Protein AF-A0A951G905-F1 (afdb_monomer_lite)

Structure (mmCIF, N/CA/C/O backbone):
data_AF-A0A951G905-F1
#
_entry.id   AF-A0A951G905-F1
#
loop_
_atom_site.group_PDB
_atom_site.id
_atom_site.type_symbol
_atom_site.label_atom_id
_atom_site.label_alt_id
_atom_site.label_comp_id
_atom_site.label_asym_id
_atom_site.label_entity_id
_atom_site.label_seq_id
_atom_site.pdbx_PDB_ins_code
_atom_site.Cartn_x
_atom_site.Cartn_y
_atom_site.Cartn_z
_atom_site.occupancy
_atom_site.B_iso_or_equiv
_atom_site.auth_seq_id
_atom_site.auth_comp_id
_atom_site.auth_asym_id
_atom_site.auth_atom_id
_atom_site.pdbx_PDB_model_num
ATOM 1 N N . MET A 1 1 ? 9.440 16.956 -52.056 1.00 57.00 1 MET A N 1
ATOM 2 C CA . MET A 1 1 ? 10.191 18.21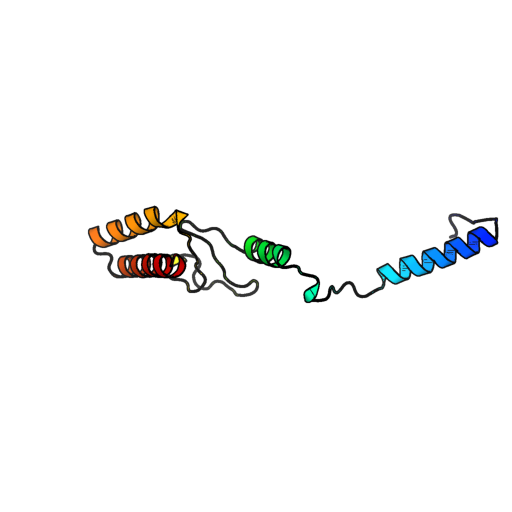7 -51.858 1.00 57.00 1 MET A CA 1
ATOM 3 C C . MET A 1 1 ? 11.481 17.868 -51.126 1.00 57.00 1 MET A C 1
ATOM 5 O O . MET A 1 1 ? 11.392 17.150 -50.143 1.00 57.00 1 MET A O 1
ATOM 9 N N . VAL A 1 2 ? 12.659 18.265 -51.618 1.00 64.62 2 VAL A N 1
ATOM 10 C CA . VAL A 1 2 ? 13.949 17.981 -50.954 1.00 64.62 2 VAL A CA 1
ATOM 11 C C . VAL A 1 2 ? 14.418 19.263 -50.274 1.00 64.62 2 VAL A C 1
ATOM 13 O O . VAL A 1 2 ? 14.672 20.244 -50.965 1.00 64.62 2 VAL A O 1
ATOM 16 N N . TYR A 1 3 ? 14.488 19.258 -48.942 1.00 75.19 3 TYR A N 1
ATOM 17 C CA . TYR A 1 3 ? 14.814 20.442 -48.135 1.00 75.19 3 TYR A CA 1
ATOM 18 C C . TYR A 1 3 ? 16.330 20.715 -48.045 1.00 75.19 3 TYR A C 1
ATOM 20 O O . TYR A 1 3 ? 16.737 21.868 -47.953 1.00 75.19 3 TYR A O 1
ATOM 28 N N . ALA A 1 4 ? 17.174 19.679 -48.140 1.00 79.44 4 ALA A N 1
ATOM 29 C CA . ALA A 1 4 ? 18.636 19.799 -48.144 1.00 79.44 4 ALA A CA 1
ATOM 30 C C . ALA A 1 4 ? 19.305 18.631 -48.899 1.00 79.44 4 ALA A C 1
ATOM 32 O O . ALA A 1 4 ? 18.710 17.563 -49.053 1.00 79.44 4 ALA A O 1
ATOM 33 N N . ARG A 1 5 ? 20.547 18.824 -49.375 1.00 82.94 5 ARG A N 1
ATOM 34 C CA . ARG A 1 5 ? 21.380 17.781 -50.009 1.00 82.94 5 ARG A CA 1
ATOM 35 C C . ARG A 1 5 ? 22.810 17.823 -49.475 1.00 82.94 5 ARG A C 1
ATOM 37 O O . ARG A 1 5 ? 23.388 18.898 -49.352 1.00 82.94 5 ARG A O 1
ATOM 44 N N . ILE A 1 6 ? 23.393 16.648 -49.240 1.00 89.19 6 ILE A N 1
ATOM 45 C CA . ILE A 1 6 ? 24.808 16.491 -48.882 1.00 89.19 6 ILE A CA 1
ATOM 46 C C . ILE A 1 6 ? 25.608 16.297 -50.176 1.00 89.19 6 ILE A C 1
ATOM 48 O O . ILE A 1 6 ? 25.393 15.335 -50.911 1.00 89.19 6 ILE A O 1
ATOM 52 N N . SER A 1 7 ? 26.508 17.234 -50.479 1.00 90.88 7 SER A N 1
ATOM 53 C CA . SER A 1 7 ? 27.288 17.256 -51.726 1.00 90.88 7 SER A CA 1
ATOM 54 C C . SER A 1 7 ? 28.433 16.238 -51.744 1.00 90.88 7 SER A C 1
ATOM 56 O O . SER A 1 7 ? 28.754 15.689 -52.797 1.00 90.88 7 SER A O 1
ATOM 58 N N . ASN A 1 8 ? 29.033 15.947 -50.588 1.00 94.62 8 ASN A N 1
ATOM 59 C CA . ASN A 1 8 ? 30.068 14.925 -50.466 1.00 94.62 8 ASN A CA 1
ATOM 60 C C . ASN A 1 8 ? 29.435 13.524 -50.427 1.00 94.62 8 ASN A C 1
ATOM 62 O O . ASN A 1 8 ? 28.689 13.201 -49.503 1.00 94.62 8 ASN A O 1
ATOM 66 N N . ARG A 1 9 ? 29.758 12.682 -51.418 1.00 90.75 9 ARG A N 1
ATOM 67 C CA . ARG A 1 9 ? 29.154 11.351 -51.581 1.00 90.75 9 ARG A CA 1
ATOM 68 C C . ARG A 1 9 ? 29.435 10.416 -50.406 1.00 90.75 9 ARG A C 1
ATOM 70 O O . ARG A 1 9 ? 28.532 9.701 -49.989 1.00 90.75 9 ARG A O 1
ATOM 77 N N . THR A 1 10 ? 30.648 10.440 -49.863 1.00 94.75 10 THR A N 1
ATOM 78 C CA . THR A 1 10 ? 31.023 9.606 -48.714 1.00 94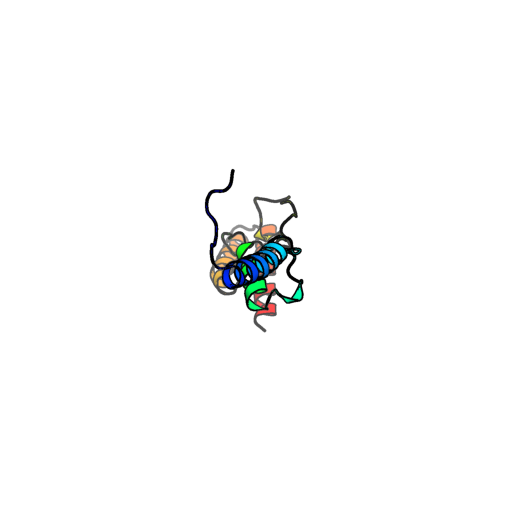.75 10 THR A CA 1
ATOM 79 C C . THR A 1 10 ? 30.220 10.008 -47.483 1.00 94.75 10 THR A C 1
ATOM 81 O O . THR A 1 10 ? 29.613 9.159 -46.843 1.00 94.75 10 THR A O 1
ATOM 84 N N . VAL A 1 11 ? 30.133 11.313 -47.208 1.00 93.06 11 VAL A N 1
ATOM 85 C CA . VAL A 1 11 ? 29.347 11.839 -46.079 1.00 93.06 11 VAL A CA 1
ATOM 86 C C . VAL A 1 11 ? 27.861 11.526 -46.251 1.00 93.06 11 VAL A C 1
ATOM 88 O O . VAL A 1 11 ? 27.206 11.141 -45.290 1.00 93.06 11 VAL A O 1
ATOM 91 N N . ALA A 1 12 ? 27.329 11.651 -47.470 1.00 92.12 12 ALA A N 1
ATOM 92 C CA . ALA A 1 12 ? 25.936 11.326 -47.759 1.00 92.12 12 ALA A CA 1
ATOM 93 C C . ALA A 1 12 ? 25.634 9.845 -47.487 1.00 92.12 12 ALA A C 1
ATOM 95 O O . ALA A 1 12 ? 24.645 9.536 -46.830 1.00 92.12 12 ALA A O 1
ATOM 96 N N . ASN A 1 13 ? 26.497 8.939 -47.953 1.00 93.12 13 ASN A N 1
ATOM 97 C CA . ASN A 1 13 ? 26.315 7.503 -47.759 1.00 93.12 13 ASN A CA 1
ATOM 98 C C . ASN A 1 13 ? 26.366 7.116 -46.275 1.00 93.12 13 ASN A C 1
ATOM 100 O O . ASN A 1 13 ? 25.499 6.376 -45.818 1.00 93.12 13 ASN A O 1
ATOM 104 N N . GLU A 1 14 ? 27.334 7.641 -45.518 1.00 94.62 14 GLU A N 1
ATOM 105 C CA . GLU A 1 14 ? 27.421 7.372 -44.077 1.00 94.62 14 GLU A CA 1
ATOM 106 C C . GLU A 1 14 ? 26.231 7.964 -43.313 1.00 94.62 14 GLU A C 1
ATOM 108 O O . GLU A 1 14 ? 25.672 7.299 -42.444 1.00 94.62 14 GLU A O 1
ATOM 113 N N . TYR A 1 15 ? 25.784 9.172 -43.678 1.00 92.38 15 TYR A N 1
ATOM 114 C CA . TYR A 1 15 ? 24.592 9.780 -43.089 1.00 92.38 15 TYR A CA 1
ATOM 115 C C . TYR A 1 15 ? 23.360 8.892 -43.286 1.00 92.38 15 TYR A C 1
ATOM 117 O O . TYR A 1 15 ? 22.716 8.529 -42.308 1.00 92.38 15 TYR A O 1
ATOM 125 N N . PHE A 1 16 ? 23.062 8.488 -44.527 1.00 93.44 16 PHE A N 1
ATOM 126 C CA . PHE A 1 16 ? 21.883 7.665 -44.804 1.00 93.44 16 PHE A CA 1
ATOM 127 C C . PHE A 1 16 ? 21.954 6.295 -44.130 1.00 93.44 16 PHE A C 1
ATOM 129 O O . PHE A 1 16 ? 20.949 5.840 -43.593 1.00 93.44 16 PHE A O 1
ATOM 136 N N . LYS A 1 17 ? 23.140 5.680 -44.084 1.00 95.25 17 LYS A N 1
ATOM 137 C CA . LYS A 1 17 ? 23.357 4.406 -43.393 1.00 95.25 17 LYS A CA 1
ATOM 138 C C . LYS A 1 17 ? 23.052 4.501 -41.896 1.00 95.25 17 LYS A C 1
ATOM 140 O O . LYS A 1 17 ? 22.406 3.614 -41.349 1.00 95.25 17 LYS A O 1
ATOM 145 N N . VAL A 1 18 ? 23.504 5.561 -41.224 1.00 94.44 18 VAL A N 1
ATOM 146 C CA . VAL A 1 18 ? 23.218 5.764 -39.794 1.00 94.44 18 VAL A CA 1
ATOM 147 C C . VAL A 1 18 ? 21.756 6.152 -39.577 1.00 94.44 18 VAL A C 1
ATOM 149 O O . VAL A 1 18 ? 21.129 5.643 -38.653 1.00 94.44 18 VAL A O 1
ATOM 152 N N . SER A 1 19 ? 21.185 7.007 -40.430 1.00 92.94 19 SER A N 1
ATOM 153 C CA . SER A 1 19 ? 19.768 7.377 -40.355 1.00 92.94 19 SER A CA 1
ATOM 154 C C . SER A 1 19 ? 18.855 6.159 -40.466 1.00 92.94 19 SER A C 1
ATOM 156 O O . SER A 1 19 ? 17.942 6.030 -39.663 1.00 92.94 19 SER A O 1
ATOM 158 N N . GLU A 1 20 ? 19.133 5.238 -41.389 1.00 93.31 20 GLU A N 1
ATOM 159 C CA . GLU A 1 20 ? 18.369 3.995 -41.531 1.00 93.31 20 GLU A CA 1
ATOM 160 C C . GLU A 1 20 ? 18.452 3.122 -40.269 1.00 93.31 20 GLU A C 1
ATOM 162 O O . GLU A 1 20 ? 17.440 2.600 -39.809 1.00 93.31 20 GLU A O 1
ATOM 167 N N . GLN A 1 21 ? 19.633 3.021 -39.648 1.00 91.69 21 GLN A N 1
ATOM 168 C CA . GLN A 1 21 ? 19.791 2.304 -38.377 1.00 91.69 21 GLN A CA 1
ATOM 169 C C . GLN A 1 21 ? 19.004 2.956 -37.236 1.00 91.69 21 GLN A C 1
ATOM 171 O O . GLN A 1 21 ? 18.430 2.251 -36.412 1.00 91.69 21 GLN A O 1
ATOM 176 N N . VAL A 1 22 ? 18.972 4.290 -37.176 1.00 91.19 22 VAL A N 1
ATOM 177 C CA . VAL A 1 22 ? 18.223 5.031 -36.153 1.00 91.19 22 VAL A CA 1
ATOM 178 C C . VAL A 1 22 ? 16.716 4.886 -36.360 1.00 91.19 22 VAL A C 1
ATOM 180 O O . VAL A 1 22 ? 16.009 4.616 -35.394 1.00 91.19 22 VAL A O 1
ATOM 183 N N . GLU A 1 23 ? 16.222 5.008 -37.592 1.00 90.88 23 GLU A N 1
ATOM 184 C CA . GLU A 1 23 ? 14.802 4.795 -37.916 1.00 90.88 23 GLU A CA 1
ATOM 185 C C . GLU A 1 23 ? 14.360 3.364 -37.577 1.00 90.88 23 GLU A C 1
ATOM 187 O O . GLU A 1 23 ? 13.334 3.167 -36.928 1.00 90.88 23 GLU A O 1
ATOM 192 N N . ALA A 1 24 ? 15.194 2.361 -37.872 1.00 89.88 24 ALA A N 1
ATOM 193 C CA . ALA A 1 24 ? 14.915 0.975 -37.501 1.00 89.88 24 ALA A CA 1
ATOM 194 C C . ALA A 1 24 ? 14.759 0.765 -35.979 1.00 89.88 24 ALA A C 1
ATOM 196 O O . ALA A 1 24 ? 14.029 -0.131 -35.555 1.00 89.88 24 ALA A O 1
ATOM 197 N N . LEU A 1 25 ? 15.403 1.589 -35.138 1.00 86.56 25 LEU A N 1
ATOM 198 C CA . LEU A 1 25 ? 15.199 1.555 -33.682 1.00 86.56 25 LEU A CA 1
ATOM 199 C C . LEU A 1 25 ? 13.835 2.126 -33.267 1.00 86.56 25 LEU A C 1
ATOM 201 O O . LEU A 1 25 ? 13.295 1.702 -32.246 1.00 86.56 25 LEU A O 1
ATOM 205 N N . TYR A 1 26 ? 13.272 3.070 -34.027 1.00 85.44 26 TYR A N 1
ATOM 206 C CA . TYR A 1 26 ? 11.936 3.616 -33.764 1.00 85.44 26 TYR A CA 1
ATOM 207 C C . TYR A 1 26 ? 10.817 2.651 -34.162 1.00 85.44 26 TYR A C 1
ATOM 209 O O . TYR A 1 26 ? 9.798 2.601 -33.463 1.00 85.44 26 TYR A O 1
ATOM 217 N N . ASP A 1 27 ? 11.033 1.887 -35.235 1.00 84.25 27 ASP A N 1
ATOM 218 C CA . ASP A 1 27 ? 10.118 0.851 -35.730 1.00 84.25 27 ASP A CA 1
ATOM 219 C C . ASP A 1 27 ? 10.198 -0.460 -34.930 1.00 84.25 27 ASP A C 1
ATOM 221 O O . ASP A 1 27 ? 9.327 -1.328 -35.048 1.00 84.25 27 ASP A O 1
ATOM 225 N N . ALA A 1 28 ? 11.224 -0.618 -34.089 1.00 81.19 28 ALA A N 1
ATOM 226 C CA . ALA A 1 28 ? 11.360 -1.782 -33.229 1.00 81.19 28 ALA A CA 1
ATOM 227 C C . ALA A 1 28 ? 10.193 -1.883 -32.218 1.00 81.19 28 ALA A C 1
ATOM 229 O O . ALA A 1 28 ? 9.699 -0.862 -31.720 1.00 81.19 28 ALA A O 1
ATOM 230 N N . PRO A 1 29 ? 9.760 -3.107 -31.850 1.00 79.38 29 PRO A N 1
ATOM 231 C CA . PRO A 1 29 ? 8.739 -3.300 -30.828 1.00 79.38 29 PRO A CA 1
ATOM 232 C C . PRO A 1 29 ? 9.161 -2.633 -29.518 1.00 79.38 29 PRO A C 1
ATOM 234 O O . PRO A 1 29 ? 10.207 -2.946 -28.953 1.00 79.38 29 PRO A O 1
ATOM 237 N N . LYS A 1 30 ? 8.324 -1.729 -29.006 1.00 78.75 30 LYS A N 1
ATOM 238 C CA . LYS A 1 30 ? 8.583 -0.975 -27.764 1.00 78.75 30 LYS A CA 1
ATOM 239 C C . LYS A 1 30 ? 8.233 -1.765 -26.500 1.00 78.75 30 LYS A C 1
ATOM 241 O O . LYS A 1 30 ? 8.070 -1.187 -25.426 1.00 78.75 30 LYS A O 1
ATOM 246 N N . GLU A 1 31 ? 8.079 -3.078 -26.622 1.00 78.75 31 GLU A N 1
ATOM 247 C CA . GLU A 1 31 ? 7.773 -3.947 -25.496 1.00 78.75 31 GLU A CA 1
ATOM 248 C C . GLU A 1 31 ? 9.058 -4.264 -24.738 1.00 78.75 31 GLU A C 1
ATOM 250 O O . GLU A 1 31 ? 9.959 -4.945 -25.227 1.00 78.75 31 GLU A O 1
ATOM 255 N N . LEU A 1 32 ? 9.145 -3.744 -23.518 1.00 77.00 32 LEU A N 1
ATOM 256 C CA . LEU A 1 32 ? 10.195 -4.131 -22.591 1.00 77.00 32 LEU A CA 1
ATOM 257 C C . LEU A 1 32 ? 9.902 -5.544 -22.068 1.00 77.00 32 LEU A C 1
ATOM 259 O O . LEU A 1 32 ? 8.751 -5.843 -21.737 1.00 77.00 32 LEU A O 1
ATOM 263 N N . PRO A 1 33 ? 10.919 -6.414 -21.934 1.00 82.12 33 PRO A N 1
ATOM 264 C CA . PRO A 1 33 ? 10.715 -7.714 -21.317 1.00 82.12 33 PRO A CA 1
ATOM 265 C C . PRO A 1 33 ? 10.242 -7.523 -19.872 1.00 82.12 33 PRO A C 1
ATOM 267 O O . PRO A 1 33 ? 10.665 -6.590 -19.192 1.00 82.12 33 PRO A O 1
ATOM 270 N N . ALA A 1 34 ? 9.408 -8.430 -19.357 1.00 76.19 34 ALA A N 1
ATOM 271 C CA . ALA A 1 34 ? 8.896 -8.340 -17.982 1.00 76.19 34 ALA A CA 1
ATOM 272 C C . ALA A 1 34 ? 10.015 -8.292 -16.918 1.00 76.19 34 ALA A C 1
ATOM 274 O O . ALA A 1 34 ? 9.828 -7.767 -15.822 1.00 76.19 34 ALA A O 1
ATOM 275 N N . THR A 1 35 ? 11.200 -8.809 -17.252 1.00 82.00 35 THR A N 1
ATOM 276 C CA . THR A 1 35 ? 12.409 -8.777 -16.420 1.00 82.00 35 THR A CA 1
ATOM 277 C C . THR A 1 35 ? 13.145 -7.435 -16.440 1.00 82.00 35 THR A C 1
ATOM 279 O O . THR A 1 35 ? 14.049 -7.247 -15.632 1.00 82.00 35 THR A O 1
ATOM 282 N N . ALA A 1 36 ? 12.787 -6.504 -17.333 1.00 85.88 36 ALA A N 1
ATOM 283 C CA . ALA A 1 36 ? 13.343 -5.150 -17.345 1.00 85.88 36 ALA A CA 1
ATOM 284 C C . ALA A 1 36 ? 12.892 -4.337 -16.123 1.00 85.88 36 ALA A C 1
ATOM 286 O O . ALA A 1 36 ? 13.602 -3.432 -15.687 1.00 85.88 36 ALA A O 1
ATOM 287 N N . GLU A 1 37 ? 11.731 -4.665 -15.545 1.00 85.00 37 GLU A N 1
ATOM 288 C CA . GLU A 1 37 ? 11.281 -4.063 -14.294 1.00 85.00 37 GLU A CA 1
ATOM 289 C C . GLU A 1 37 ? 12.128 -4.602 -13.129 1.00 85.00 37 GLU A C 1
ATOM 291 O O . GLU A 1 37 ? 11.942 -5.721 -12.635 1.00 85.00 37 GLU A O 1
ATOM 296 N N . GLY A 1 38 ? 13.077 -3.787 -12.670 1.00 87.69 38 GLY A N 1
ATOM 297 C CA . GLY A 1 38 ? 13.858 -4.069 -11.468 1.00 87.69 38 GLY A CA 1
ATOM 298 C C . GLY A 1 38 ? 12.995 -4.117 -10.200 1.00 87.69 38 GLY A C 1
ATOM 299 O O . GLY A 1 38 ? 11.845 -3.674 -10.183 1.00 87.69 38 GLY A O 1
ATOM 300 N N . ALA A 1 39 ? 13.560 -4.633 -9.105 1.00 88.06 39 ALA A N 1
ATOM 301 C CA . ALA A 1 39 ? 12.860 -4.740 -7.820 1.00 88.06 39 ALA A CA 1
ATOM 302 C C . ALA A 1 39 ? 12.316 -3.388 -7.318 1.00 88.06 39 ALA A C 1
ATOM 304 O O . ALA A 1 39 ? 11.152 -3.308 -6.925 1.00 88.06 39 ALA A O 1
ATOM 305 N N . GLU A 1 40 ? 13.112 -2.321 -7.421 1.00 89.62 40 GLU A N 1
ATOM 306 C CA . GLU A 1 40 ? 12.701 -0.976 -6.998 1.00 89.62 40 GLU A CA 1
ATOM 307 C C . GLU A 1 40 ? 11.605 -0.381 -7.888 1.00 89.62 40 GLU A C 1
ATOM 309 O O . GLU A 1 40 ? 10.658 0.213 -7.380 1.00 89.62 40 GLU A O 1
ATOM 314 N N . MET A 1 41 ? 11.662 -0.593 -9.208 1.00 88.44 41 MET A N 1
ATOM 315 C CA . MET A 1 41 ? 10.598 -0.130 -10.110 1.00 88.44 41 MET A CA 1
ATOM 316 C C . MET A 1 41 ? 9.273 -0.830 -9.811 1.00 88.44 41 MET A C 1
ATOM 318 O O . MET A 1 41 ? 8.234 -0.177 -9.740 1.00 88.44 41 MET A O 1
ATOM 322 N N . ARG A 1 42 ? 9.323 -2.140 -9.544 1.00 85.00 42 ARG A N 1
ATOM 323 C CA . ARG A 1 42 ? 8.146 -2.916 -9.146 1.00 85.00 42 ARG A CA 1
ATOM 324 C C . ARG A 1 42 ? 7.553 -2.413 -7.835 1.00 85.00 42 ARG A C 1
ATOM 326 O O . ARG A 1 42 ? 6.334 -2.298 -7.714 1.00 85.00 42 ARG A O 1
ATOM 333 N N . LYS A 1 43 ? 8.407 -2.088 -6.860 1.00 84.25 43 LYS A N 1
ATOM 334 C CA . LYS A 1 43 ? 7.989 -1.500 -5.585 1.00 84.25 43 LYS A CA 1
ATOM 335 C C . LYS A 1 43 ? 7.312 -0.143 -5.795 1.00 84.25 43 LYS A C 1
ATOM 337 O O . LYS A 1 43 ? 6.190 0.039 -5.331 1.00 84.25 43 LYS A O 1
ATOM 342 N N . LEU A 1 44 ? 7.933 0.756 -6.558 1.00 86.38 44 LEU A N 1
ATOM 343 C CA . LEU A 1 44 ? 7.380 2.076 -6.885 1.00 86.38 44 LEU A CA 1
ATOM 344 C C . LEU A 1 44 ? 6.044 1.975 -7.625 1.00 86.38 44 LEU A C 1
ATOM 346 O O . LEU A 1 44 ? 5.101 2.690 -7.299 1.00 86.38 44 LEU A O 1
ATOM 350 N N . ARG A 1 45 ? 5.919 1.051 -8.583 1.00 83.00 45 ARG A N 1
ATOM 351 C CA . ARG A 1 45 ? 4.656 0.789 -9.282 1.00 83.00 45 ARG A CA 1
ATOM 352 C C . ARG A 1 45 ? 3.569 0.324 -8.314 1.00 83.00 45 ARG A C 1
ATOM 354 O O . ARG A 1 45 ? 2.443 0.813 -8.374 1.00 83.00 45 ARG A O 1
ATOM 361 N N . ALA A 1 46 ? 3.898 -0.600 -7.413 1.00 79.56 46 ALA A N 1
ATOM 362 C CA . ALA A 1 46 ? 2.967 -1.065 -6.392 1.00 79.56 46 ALA A CA 1
ATOM 363 C C . ALA A 1 46 ? 2.566 0.055 -5.417 1.00 79.56 46 ALA A C 1
ATOM 365 O O . ALA A 1 46 ? 1.433 0.054 -4.947 1.00 79.56 46 ALA A O 1
ATOM 366 N N . GLU A 1 47 ? 3.459 1.002 -5.121 1.00 81.81 47 GLU A N 1
ATOM 367 C CA . GLU A 1 47 ? 3.186 2.187 -4.299 1.00 81.81 47 GLU A CA 1
ATOM 368 C C . GLU A 1 47 ? 2.317 3.222 -5.023 1.00 81.81 47 GLU A C 1
ATOM 370 O O . GLU A 1 47 ? 1.364 3.725 -4.435 1.00 81.81 47 GLU A O 1
ATOM 375 N N . MET A 1 48 ? 2.571 3.477 -6.308 1.00 78.81 48 MET A N 1
ATOM 376 C CA . MET A 1 48 ? 1.825 4.441 -7.128 1.00 78.81 48 MET A CA 1
ATOM 377 C C . MET A 1 48 ? 0.326 4.123 -7.204 1.00 78.81 48 MET A C 1
ATOM 379 O O . MET A 1 48 ? -0.504 5.024 -7.300 1.00 78.81 48 MET A O 1
ATOM 383 N N . HIS A 1 49 ? -0.035 2.841 -7.155 1.00 75.31 49 HIS A N 1
ATOM 384 C CA . HIS A 1 49 ? -1.428 2.402 -7.217 1.00 75.31 49 HIS A CA 1
ATOM 385 C C . HIS A 1 49 ? -2.120 2.329 -5.847 1.00 75.31 49 HIS A C 1
ATOM 387 O O . HIS A 1 49 ? -3.299 1.975 -5.778 1.00 75.31 49 HIS A O 1
ATOM 393 N N . ARG A 1 50 ? -1.431 2.683 -4.752 1.00 83.69 50 ARG A N 1
ATOM 394 C CA . ARG A 1 50 ? -2.032 2.717 -3.414 1.00 83.69 50 ARG A CA 1
ATOM 395 C C . ARG A 1 50 ? -2.924 3.945 -3.277 1.00 83.69 50 ARG A C 1
ATOM 397 O O . ARG A 1 50 ? -2.452 5.078 -3.253 1.00 83.69 50 ARG A O 1
ATOM 404 N N . ARG A 1 51 ? -4.230 3.728 -3.106 1.00 85.25 51 ARG A N 1
ATOM 405 C CA . ARG A 1 51 ? -5.146 4.788 -2.650 1.00 85.25 51 ARG A CA 1
ATOM 406 C C . ARG A 1 51 ? -4.963 4.955 -1.143 1.00 85.25 51 ARG A C 1
ATOM 408 O O . ARG A 1 51 ? -5.217 4.002 -0.407 1.00 85.25 51 ARG A O 1
ATOM 415 N N . MET A 1 52 ? -4.542 6.136 -0.694 1.00 88.56 52 MET A N 1
ATOM 416 C CA . MET A 1 52 ? -4.454 6.462 0.735 1.00 88.56 52 MET A CA 1
ATOM 417 C C . MET A 1 52 ? -5.848 6.512 1.367 1.00 88.56 52 MET A C 1
ATOM 419 O O . MET A 1 52 ? -6.803 6.996 0.757 1.00 88.56 52 MET A O 1
ATOM 423 N N . LEU A 1 53 ? -5.954 6.001 2.589 1.00 90.25 53 LEU A N 1
ATOM 424 C CA . LEU A 1 53 ? -7.178 5.904 3.379 1.00 90.25 53 LEU A CA 1
ATOM 425 C C . LEU A 1 53 ? -6.900 6.388 4.808 1.00 90.25 53 LEU A C 1
ATOM 427 O O . LEU A 1 53 ? -5.747 6.530 5.206 1.00 90.25 53 LEU A O 1
ATOM 431 N N . GLY A 1 54 ? -7.948 6.612 5.604 1.00 88.75 54 GLY A N 1
ATOM 432 C CA . GLY A 1 54 ? -7.796 7.187 6.949 1.00 88.75 54 GLY A CA 1
ATOM 433 C C . GLY A 1 54 ? -6.897 6.374 7.891 1.00 88.75 54 GLY A C 1
ATOM 434 O O . GLY A 1 54 ? -6.151 6.955 8.670 1.00 88.75 54 GLY A O 1
ATOM 435 N N . ASN A 1 55 ? -6.941 5.044 7.788 1.00 93.50 55 ASN A N 1
ATOM 436 C CA . ASN A 1 55 ? -6.211 4.119 8.660 1.00 93.50 55 ASN A CA 1
ATOM 437 C C . ASN A 1 55 ? -5.162 3.269 7.913 1.00 93.50 55 ASN A C 1
ATOM 439 O O . ASN A 1 55 ? -4.735 2.230 8.422 1.00 93.50 55 ASN A O 1
ATOM 443 N N . GLY A 1 56 ? -4.800 3.631 6.678 1.00 93.06 56 GLY A N 1
ATOM 444 C CA . GLY A 1 56 ? -3.922 2.807 5.848 1.00 93.06 56 GLY A CA 1
ATOM 445 C C . GLY A 1 56 ? -4.042 3.105 4.359 1.00 93.06 56 GLY A C 1
ATOM 446 O O . GLY A 1 56 ? -4.159 4.257 3.948 1.00 93.06 56 GLY A O 1
ATOM 447 N N . TYR A 1 57 ? -4.018 2.062 3.533 1.00 91.94 57 TYR A N 1
ATOM 448 C CA . TYR A 1 57 ? -4.105 2.185 2.082 1.00 91.94 57 TYR A CA 1
ATOM 449 C C . TYR A 1 57 ? -4.795 0.981 1.429 1.00 91.94 57 TYR A C 1
ATOM 451 O O . TYR A 1 57 ? -4.871 -0.117 1.981 1.00 91.94 57 TYR A O 1
ATOM 459 N N . CYS A 1 58 ? -5.309 1.197 0.221 1.00 90.56 58 CYS A N 1
ATOM 460 C CA . CYS A 1 58 ? -5.882 0.144 -0.607 1.00 90.56 58 CYS A CA 1
ATOM 461 C C . CYS A 1 58 ? -4.789 -0.501 -1.468 1.00 90.56 58 CYS A C 1
ATOM 463 O O . CYS A 1 58 ? -4.158 0.187 -2.268 1.00 90.56 58 CYS A O 1
ATOM 465 N N . ALA A 1 59 ? -4.597 -1.815 -1.333 1.00 89.12 59 ALA A N 1
ATOM 466 C CA . ALA A 1 59 ? -3.668 -2.618 -2.135 1.00 89.12 59 ALA A CA 1
ATOM 467 C C . ALA A 1 59 ? -4.378 -3.413 -3.248 1.00 89.12 59 ALA A C 1
ATOM 469 O O . ALA A 1 59 ? -3.883 -4.440 -3.715 1.00 89.12 59 ALA A O 1
ATOM 470 N N . ARG A 1 60 ? -5.577 -2.977 -3.646 1.00 89.38 60 ARG A N 1
ATOM 471 C CA . ARG A 1 60 ? -6.363 -3.642 -4.685 1.00 89.38 60 ARG A CA 1
ATOM 472 C C . ARG A 1 60 ? -5.653 -3.539 -6.046 1.00 89.38 60 ARG A C 1
ATOM 474 O O . ARG A 1 60 ? -5.267 -2.432 -6.424 1.00 89.38 60 ARG A O 1
ATOM 481 N N . PRO A 1 61 ? -5.546 -4.642 -6.809 1.00 86.25 61 PRO A N 1
ATOM 482 C CA . PRO A 1 61 ? -5.017 -4.622 -8.168 1.00 86.25 61 PRO A CA 1
ATOM 483 C C . PRO A 1 61 ? -5.700 -3.600 -9.082 1.00 86.25 61 PRO A C 1
ATOM 485 O O . PRO A 1 61 ? -6.913 -3.385 -9.024 1.00 86.25 61 PRO A O 1
ATOM 488 N N . VAL A 1 62 ? -4.904 -3.006 -9.969 1.00 80.69 62 VAL A N 1
ATOM 489 C CA . VAL A 1 62 ? -5.400 -2.128 -11.032 1.00 80.69 62 VAL A CA 1
ATOM 490 C C . VAL A 1 62 ? -6.274 -2.947 -11.982 1.00 80.69 62 VAL A C 1
ATOM 492 O O . VAL A 1 62 ? -5.868 -4.019 -12.420 1.00 80.69 62 VAL A O 1
ATOM 495 N N . GLY A 1 63 ? -7.472 -2.444 -12.286 1.00 81.44 63 GLY A N 1
ATOM 496 C CA . GLY A 1 63 ? -8.443 -3.110 -13.162 1.00 81.44 63 GLY A CA 1
ATOM 497 C C . GLY A 1 63 ? -9.532 -3.905 -12.437 1.00 81.44 63 GLY A C 1
ATOM 498 O O . GLY A 1 63 ? -10.459 -4.369 -13.090 1.00 81.44 63 GLY A O 1
ATOM 499 N N . LEU A 1 64 ? -9.464 -4.036 -11.106 1.00 85.12 64 LEU A N 1
ATOM 500 C CA . LEU A 1 64 ? -10.591 -4.529 -10.310 1.00 85.12 64 LEU A CA 1
ATOM 501 C C . LEU A 1 64 ? -11.449 -3.361 -9.814 1.00 85.12 64 LEU A C 1
ATOM 503 O O . LEU A 1 64 ? -10.938 -2.429 -9.185 1.00 85.12 64 LEU A O 1
ATOM 507 N N . ASP A 1 65 ? -12.758 -3.441 -10.043 1.00 85.12 65 ASP A N 1
ATOM 508 C CA . ASP A 1 65 ? -13.725 -2.447 -9.566 1.00 85.12 65 ASP A CA 1
ATOM 509 C C . ASP A 1 65 ? -13.920 -2.491 -8.042 1.00 85.12 65 ASP A C 1
ATOM 511 O O . ASP A 1 65 ? -13.493 -3.424 -7.356 1.00 85.12 65 ASP A O 1
ATOM 515 N N . CYS A 1 66 ? -14.465 -1.412 -7.457 1.00 86.38 66 CYS A N 1
ATOM 516 C CA . CYS A 1 66 ? -14.688 -1.323 -6.004 1.00 86.38 66 CYS A CA 1
ATOM 517 C C . CYS A 1 66 ? -16.155 -1.579 -5.732 1.00 86.38 66 CYS A C 1
ATOM 519 O O . CYS A 1 66 ? -16.987 -0.794 -6.172 1.00 86.38 66 CYS A O 1
ATOM 521 N N . HIS A 1 67 ? -16.473 -2.624 -4.974 1.00 74.25 67 HIS A N 1
ATOM 522 C CA . HIS A 1 67 ? -17.858 -2.846 -4.569 1.00 74.25 67 HIS A CA 1
ATOM 523 C C . HIS A 1 67 ? -18.246 -2.039 -3.318 1.00 74.25 67 HIS A C 1
ATOM 525 O O . HIS A 1 67 ? -19.395 -1.640 -3.169 1.00 74.25 67 HIS A O 1
ATOM 531 N N . PHE A 1 68 ? -17.281 -1.757 -2.436 1.00 68.12 68 PHE A N 1
ATOM 532 C CA . PHE A 1 68 ? -17.510 -1.095 -1.150 1.00 68.12 68 PHE A CA 1
ATOM 533 C C . PHE A 1 68 ? -16.626 0.144 -1.024 1.00 68.12 68 PHE A C 1
ATOM 535 O O . PHE A 1 68 ? -15.523 0.084 -0.484 1.00 68.12 68 PHE A O 1
ATOM 542 N N . GLU A 1 69 ? -17.091 1.283 -1.534 1.00 61.47 69 GLU A N 1
ATOM 543 C CA . GLU A 1 69 ? -16.313 2.525 -1.459 1.00 61.47 69 GLU A CA 1
ATOM 544 C C . GLU A 1 69 ? -16.274 3.139 -0.043 1.00 61.47 69 GLU A C 1
ATOM 546 O O . GLU A 1 69 ? -15.398 3.949 0.250 1.00 61.47 69 GLU A O 1
ATOM 551 N N . SER A 1 70 ? -17.162 2.723 0.869 1.00 66.31 70 SER A N 1
ATOM 552 C CA . SER A 1 70 ? -17.350 3.394 2.163 1.00 66.31 70 SER A CA 1
ATOM 553 C C . SER A 1 70 ? -16.782 2.686 3.401 1.00 66.31 70 SER A C 1
ATOM 555 O O . SER A 1 70 ? -16.713 3.327 4.446 1.00 66.31 70 SER A O 1
ATOM 557 N N . ILE A 1 71 ? -16.371 1.409 3.342 1.00 78.56 71 ILE A N 1
ATOM 558 C CA . ILE A 1 71 ? -15.905 0.664 4.538 1.00 78.56 71 ILE A CA 1
ATOM 559 C C . ILE A 1 71 ? -14.651 -0.157 4.225 1.00 78.56 71 ILE A C 1
ATOM 561 O O . ILE A 1 71 ? -14.665 -1.391 4.164 1.00 78.56 71 ILE A O 1
ATOM 565 N N . CYS A 1 72 ? -13.537 0.541 4.016 1.00 90.06 72 CYS A N 1
ATOM 566 C CA . CYS A 1 72 ? -12.290 -0.098 3.615 1.00 90.06 72 CYS A CA 1
ATOM 567 C C . CYS A 1 72 ? -11.686 -0.980 4.718 1.00 90.06 72 CYS A C 1
ATOM 569 O O . CYS A 1 72 ? -11.110 -2.004 4.391 1.00 90.06 72 CYS A O 1
ATOM 571 N N . GLU A 1 73 ? -11.862 -0.676 6.005 1.00 91.19 73 GLU A N 1
ATOM 572 C CA . GLU A 1 73 ? -11.274 -1.443 7.120 1.00 91.19 73 GLU A CA 1
ATOM 573 C C . GLU A 1 73 ? -11.754 -2.903 7.194 1.00 91.19 73 GLU A C 1
ATOM 575 O O . GLU A 1 73 ? -11.102 -3.746 7.807 1.00 91.19 73 GLU A O 1
ATOM 580 N N . SER A 1 74 ? -12.880 -3.204 6.544 1.00 88.88 74 SER A N 1
ATOM 581 C CA . SER A 1 74 ? -13.431 -4.558 6.407 1.00 88.88 74 SER A CA 1
ATOM 582 C C . SER A 1 74 ? -13.039 -5.261 5.098 1.00 88.88 74 SER A C 1
ATOM 584 O O . SER A 1 74 ? -13.310 -6.447 4.923 1.00 88.88 74 SER A O 1
ATOM 586 N N . CYS A 1 75 ? -12.409 -4.543 4.165 1.00 89.81 75 CYS A N 1
ATOM 587 C CA . CYS A 1 75 ? -12.057 -5.042 2.841 1.00 89.81 75 CYS A CA 1
ATOM 588 C C . CYS A 1 75 ? -10.807 -5.932 2.886 1.00 89.81 75 CYS A C 1
ATOM 590 O O . CYS A 1 75 ? -9.832 -5.638 3.577 1.00 89.81 75 CYS A O 1
ATOM 592 N N . THR A 1 76 ? -10.789 -6.986 2.069 1.00 88.62 76 THR A N 1
ATOM 593 C CA . THR A 1 76 ? -9.641 -7.900 1.936 1.00 88.62 76 THR A CA 1
ATOM 594 C C . THR A 1 76 ? -8.389 -7.215 1.388 1.00 88.62 76 THR A C 1
ATOM 596 O O . THR A 1 76 ? -7.277 -7.613 1.722 1.00 88.62 76 THR A O 1
ATOM 599 N N . TYR A 1 77 ? -8.558 -6.170 0.574 1.00 90.25 77 TYR A N 1
ATOM 600 C CA . TYR A 1 77 ? -7.459 -5.405 -0.021 1.00 90.25 77 TYR A CA 1
ATOM 601 C C . TYR A 1 77 ? -6.946 -4.267 0.864 1.00 90.25 77 TYR A C 1
ATOM 603 O O . TYR A 1 77 ? -6.011 -3.565 0.472 1.00 90.25 77 TYR A O 1
ATOM 611 N N . PHE A 1 78 ? -7.557 -4.040 2.026 1.00 92.31 78 PHE A N 1
ATOM 612 C CA . PHE A 1 78 ? -7.096 -3.012 2.944 1.00 92.31 78 PHE A CA 1
ATOM 613 C C . PHE A 1 78 ? -5.831 -3.458 3.664 1.00 92.31 78 PHE A C 1
ATOM 615 O O . PHE A 1 78 ? -5.779 -4.537 4.259 1.00 92.31 78 PHE A O 1
ATOM 622 N N . GLN A 1 79 ? -4.825 -2.592 3.623 1.00 91.75 79 GLN A N 1
ATOM 623 C CA . GLN A 1 79 ? -3.589 -2.753 4.365 1.00 91.75 79 GLN A CA 1
ATOM 624 C C . GLN A 1 79 ? -3.371 -1.550 5.272 1.00 91.75 79 GLN A C 1
ATOM 626 O O . GLN A 1 79 ? -3.684 -0.412 4.925 1.00 91.75 79 GLN A O 1
ATOM 631 N N . THR A 1 80 ? -2.816 -1.816 6.446 1.00 92.81 80 THR A N 1
ATOM 632 C CA . THR A 1 80 ? -2.457 -0.808 7.440 1.00 92.81 80 THR A CA 1
ATOM 633 C C . THR A 1 80 ? -1.012 -1.033 7.880 1.00 92.81 80 THR A C 1
ATOM 635 O O . THR A 1 80 ? -0.382 -2.012 7.484 1.00 92.81 80 THR A O 1
ATOM 638 N N . THR A 1 81 ? -0.453 -0.101 8.640 1.00 92.19 81 THR A N 1
ATOM 639 C CA . THR A 1 81 ? 0.945 -0.123 9.082 1.00 92.19 81 THR A CA 1
ATOM 640 C C . THR A 1 81 ? 1.022 0.157 10.579 1.00 92.19 81 THR A C 1
ATOM 642 O O . THR A 1 81 ? 0.062 0.626 11.193 1.00 92.19 81 THR A O 1
ATOM 645 N N . LEU A 1 82 ? 2.184 -0.111 11.184 1.00 93.50 82 LEU A N 1
ATOM 646 C CA . LEU A 1 82 ? 2.412 0.142 12.612 1.00 93.50 82 LEU A CA 1
ATOM 647 C C . LEU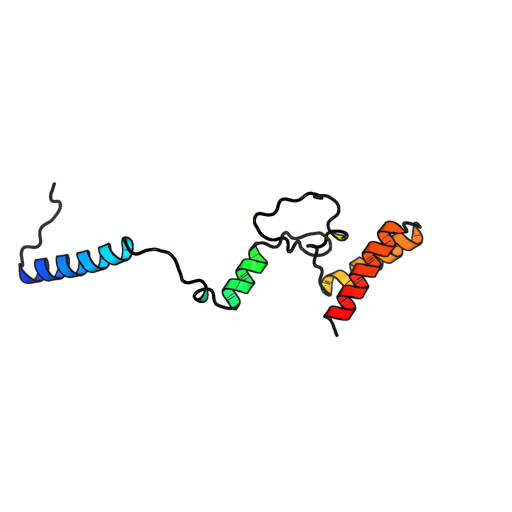 A 1 82 ? 2.194 1.610 13.010 1.00 93.50 82 LEU A C 1
ATOM 649 O O . LEU A 1 82 ? 1.808 1.870 14.146 1.00 93.50 82 LEU A O 1
ATOM 653 N N . GLU A 1 83 ? 2.364 2.547 12.076 1.00 93.62 83 GLU A N 1
ATOM 654 C CA . GLU A 1 83 ? 2.061 3.970 12.269 1.00 93.62 83 GLU A CA 1
ATOM 655 C C . GLU A 1 83 ? 0.609 4.201 12.719 1.00 93.62 83 GLU A C 1
ATOM 657 O O . GLU A 1 83 ? 0.342 5.033 13.586 1.00 93.62 83 GLU A O 1
ATOM 662 N N . PHE A 1 84 ? -0.336 3.416 12.193 1.00 95.00 84 PHE A N 1
ATOM 663 C CA . PHE A 1 84 ? -1.756 3.550 12.512 1.00 95.00 84 PHE A CA 1
ATOM 664 C C . PHE A 1 84 ? -2.179 2.785 13.770 1.00 95.00 84 PHE A C 1
ATOM 666 O O . PHE A 1 84 ? -3.298 2.992 14.247 1.00 95.00 84 PHE A O 1
ATOM 673 N N . ARG A 1 85 ? -1.310 1.947 14.358 1.00 95.81 85 ARG A N 1
ATOM 674 C CA . ARG A 1 85 ? -1.635 1.131 15.545 1.00 95.81 85 ARG A CA 1
ATOM 675 C C . ARG A 1 85 ? -2.266 1.952 16.684 1.00 95.81 85 ARG A C 1
ATOM 677 O O . ARG A 1 85 ? -3.317 1.528 17.166 1.00 95.81 85 ARG A O 1
ATOM 684 N N . PRO A 1 86 ? -1.735 3.126 17.092 1.00 96.81 86 PRO A N 1
ATOM 685 C CA . PRO A 1 86 ? -2.342 3.905 18.175 1.00 96.81 86 PRO A CA 1
ATOM 686 C C . PRO A 1 86 ? -3.759 4.394 17.844 1.00 96.81 86 PRO A C 1
ATOM 688 O O . PRO A 1 86 ? -4.629 4.453 18.711 1.00 96.81 86 PRO A O 1
ATOM 691 N N . THR A 1 87 ? -4.014 4.745 16.582 1.00 96.94 87 THR A N 1
ATOM 692 C CA . THR A 1 87 ? -5.344 5.174 16.129 1.00 96.94 87 THR A CA 1
ATOM 693 C C . THR A 1 87 ? -6.320 4.004 16.096 1.00 96.94 87 THR A C 1
ATOM 695 O O . THR A 1 87 ? -7.436 4.148 16.592 1.00 96.94 87 THR A O 1
ATOM 698 N N . LEU A 1 88 ? -5.892 2.841 15.601 1.00 96.56 88 LEU A N 1
ATOM 699 C CA . LEU A 1 88 ? -6.701 1.620 15.579 1.00 96.56 88 LEU A CA 1
ATOM 700 C C . LEU A 1 88 ? -7.085 1.164 16.993 1.00 96.56 88 LEU A C 1
ATOM 702 O O . LEU A 1 88 ? -8.239 0.815 17.223 1.00 96.56 88 LEU A O 1
ATOM 706 N N . GLN A 1 89 ? -6.165 1.246 17.961 1.00 97.69 89 GLN A N 1
ATOM 707 C CA . GLN A 1 89 ? -6.454 0.965 19.374 1.00 97.69 89 GLN A CA 1
ATOM 708 C C . GLN A 1 89 ? -7.515 1.917 19.936 1.00 97.69 89 GLN A C 1
ATOM 710 O O . GLN A 1 89 ? -8.510 1.463 20.491 1.00 97.69 89 GLN A O 1
ATOM 715 N N . ARG A 1 90 ? -7.380 3.232 19.711 1.00 98.12 90 ARG A N 1
ATOM 716 C CA . ARG A 1 90 ? -8.399 4.204 20.148 1.00 98.12 90 ARG A CA 1
ATOM 717 C C . ARG A 1 90 ? -9.767 3.949 19.515 1.00 98.12 90 ARG A C 1
ATOM 719 O O . ARG A 1 90 ? -10.784 4.083 20.185 1.00 98.12 90 ARG A O 1
ATOM 726 N N . GLN A 1 91 ? -9.805 3.602 18.230 1.00 96.56 91 GLN A N 1
ATOM 727 C CA . GLN A 1 91 ? -11.055 3.320 17.520 1.00 96.56 91 GLN A CA 1
ATOM 728 C C . GLN A 1 91 ? -11.704 2.005 17.979 1.00 96.56 91 GLN A C 1
ATOM 730 O O . GLN A 1 91 ? -12.931 1.940 18.072 1.00 96.56 91 GLN A O 1
ATOM 735 N N . ARG A 1 92 ? -10.899 0.989 18.313 1.00 97.50 92 ARG A N 1
ATOM 736 C CA . ARG A 1 92 ? -11.347 -0.244 18.971 1.00 97.50 92 ARG A CA 1
ATOM 737 C C . ARG A 1 92 ? -11.971 0.057 20.333 1.00 97.50 92 ARG A C 1
ATOM 739 O O . ARG A 1 92 ? -13.090 -0.373 20.597 1.00 97.50 92 ARG A O 1
ATOM 746 N N . ASP A 1 93 ? -11.272 0.817 21.170 1.00 98.44 93 ASP A N 1
ATOM 747 C CA . ASP A 1 93 ? -11.715 1.126 22.531 1.00 98.44 93 ASP A CA 1
ATOM 748 C C . ASP A 1 93 ? -12.991 1.991 22.514 1.00 98.44 93 ASP A C 1
ATOM 750 O O . ASP A 1 93 ? -13.929 1.738 23.267 1.00 98.44 93 ASP A O 1
ATOM 754 N N . ASP A 1 94 ? -13.092 2.952 21.586 1.00 98.25 94 ASP A N 1
ATOM 755 C CA . ASP A 1 94 ? -14.328 3.708 21.325 1.00 98.25 94 ASP A CA 1
ATOM 756 C C . ASP A 1 94 ? -15.494 2.788 20.930 1.00 98.25 94 ASP A C 1
ATOM 758 O O . ASP A 1 94 ? -16.611 2.942 21.432 1.00 98.25 94 ASP A O 1
ATOM 762 N N . ALA A 1 95 ? -15.243 1.807 20.056 1.00 97.62 95 ALA A N 1
ATOM 763 C CA . ALA A 1 95 ? -16.252 0.832 19.655 1.00 97.62 95 ALA A CA 1
ATOM 764 C C . ALA A 1 95 ? -16.701 -0.047 20.834 1.00 97.62 95 ALA A C 1
ATOM 766 O O . ALA A 1 95 ? -17.900 -0.291 20.976 1.00 97.62 95 ALA A O 1
ATOM 767 N N . ALA A 1 96 ? -15.776 -0.467 21.701 1.00 98.25 96 ALA A N 1
ATOM 768 C CA . ALA A 1 96 ? -16.088 -1.214 22.918 1.00 98.25 96 ALA A CA 1
ATOM 769 C C . ALA A 1 96 ? -16.955 -0.386 23.880 1.00 98.25 96 ALA A C 1
ATOM 771 O O . ALA A 1 96 ? -18.021 -0.843 24.292 1.00 98.25 96 ALA A O 1
ATOM 772 N N . ASN A 1 97 ? -16.563 0.863 24.149 1.00 98.44 97 ASN A N 1
ATOM 773 C CA . ASN A 1 97 ? -17.298 1.779 25.028 1.00 98.44 97 ASN A CA 1
ATOM 774 C C . ASN A 1 97 ? -18.731 2.048 24.543 1.00 98.44 97 ASN A C 1
ATOM 776 O O . ASN A 1 97 ? -19.637 2.255 25.346 1.00 98.44 97 ASN A O 1
ATOM 780 N N . LYS A 1 98 ? -18.947 2.031 23.224 1.00 98.00 98 LYS A N 1
ATOM 781 C CA . LYS A 1 98 ? -20.260 2.235 22.592 1.00 98.00 98 LYS A CA 1
ATOM 782 C C . LYS A 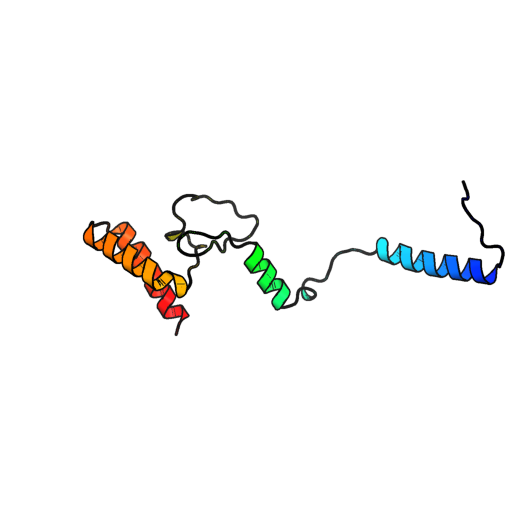1 98 ? -21.045 0.940 22.352 1.00 98.00 98 LYS A C 1
ATOM 784 O O . LYS A 1 98 ? -22.127 1.001 21.773 1.00 98.00 98 LYS A O 1
ATOM 789 N N . GLY A 1 99 ? -20.509 -0.225 22.724 1.00 97.69 99 GLY A N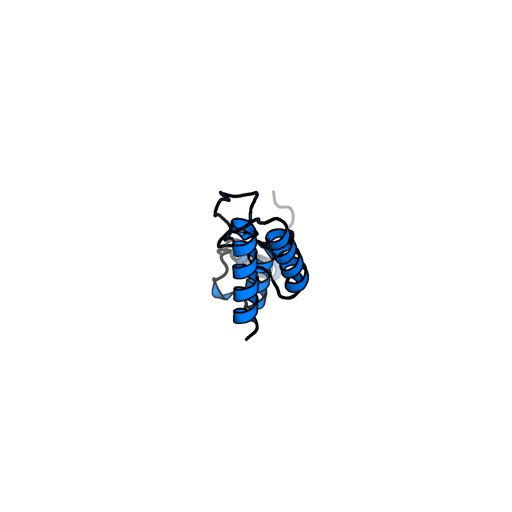 1
ATOM 790 C CA . GLY A 1 99 ? -21.145 -1.523 22.471 1.00 97.69 99 GLY A CA 1
ATOM 791 C C . GLY A 1 99 ? -21.239 -1.907 20.985 1.00 97.69 99 GLY A C 1
ATOM 792 O O . GLY A 1 99 ? -22.088 -2.708 20.597 1.00 97.69 99 GLY A O 1
ATOM 793 N N . GLN A 1 100 ? -20.388 -1.346 20.122 1.00 97.25 100 GLN A N 1
ATOM 794 C CA . GLN A 1 100 ? -20.403 -1.572 18.672 1.00 97.25 100 GLN A CA 1
ATOM 795 C C . GLN A 1 100 ? -19.667 -2.868 18.299 1.00 97.25 100 GLN A C 1
ATOM 797 O O . GLN A 1 100 ? -18.572 -2.838 17.738 1.00 97.25 100 GLN A O 1
ATOM 802 N N . ILE A 1 101 ? -20.281 -4.021 18.579 1.00 96.50 101 ILE A N 1
ATOM 803 C CA . ILE A 1 101 ? -19.637 -5.346 18.480 1.00 96.50 101 ILE A CA 1
ATOM 804 C C . ILE A 1 101 ? -19.017 -5.630 17.104 1.00 96.50 101 ILE A C 1
ATOM 806 O O . ILE A 1 101 ? -17.901 -6.138 17.022 1.00 96.50 101 ILE A O 1
ATOM 810 N N . ALA A 1 102 ? -19.710 -5.300 16.011 1.00 93.56 102 ALA A N 1
ATOM 811 C CA . ALA A 1 102 ? -19.185 -5.539 14.664 1.00 93.56 102 ALA A CA 1
ATOM 812 C C . ALA A 1 102 ? -17.923 -4.707 14.380 1.00 93.56 102 ALA A C 1
ATOM 814 O O . ALA A 1 102 ? -16.956 -5.210 13.814 1.00 93.56 102 ALA A O 1
ATOM 815 N N . ARG A 1 103 ? -17.915 -3.444 14.817 1.00 94.50 103 ARG A N 1
ATOM 816 C CA . ARG A 1 103 ? -16.796 -2.520 14.613 1.00 94.50 103 ARG A CA 1
ATOM 817 C C . ARG A 1 103 ? -15.605 -2.864 15.508 1.00 94.50 103 ARG A C 1
ATOM 819 O O . ARG A 1 103 ? -14.472 -2.791 15.050 1.00 94.50 103 ARG A O 1
ATOM 826 N N . LEU A 1 104 ? -15.872 -3.298 16.739 1.00 97.00 104 LEU A N 1
ATOM 827 C CA . LEU A 1 104 ? -14.868 -3.838 17.654 1.00 97.00 104 LEU A CA 1
ATOM 828 C C . LEU A 1 104 ? -14.092 -4.989 16.992 1.00 97.00 104 LEU A C 1
ATOM 830 O O . LEU A 1 104 ? -12.876 -4.902 16.857 1.00 97.00 104 LEU A O 1
ATOM 834 N N . LYS A 1 105 ? -14.808 -5.986 16.452 1.00 96.31 105 LYS A N 1
ATOM 835 C CA . LYS A 1 105 ? -14.200 -7.139 15.764 1.00 96.31 105 LYS A CA 1
ATOM 836 C C . LYS A 1 105 ? -13.327 -6.753 14.569 1.00 96.31 105 LYS A C 1
ATOM 838 O O . LYS A 1 105 ? -12.302 -7.387 14.338 1.00 96.31 105 LYS A O 1
ATOM 843 N N . ILE A 1 106 ? -13.726 -5.733 13.804 1.00 95.06 106 ILE A N 1
ATOM 844 C CA . ILE A 1 106 ? -12.924 -5.234 12.675 1.00 95.06 106 ILE A CA 1
ATOM 845 C C . ILE A 1 106 ? -11.565 -4.737 13.175 1.00 95.06 106 ILE A C 1
ATOM 847 O O . ILE A 1 106 ? -10.531 -5.115 12.626 1.00 95.06 106 ILE A O 1
ATOM 851 N N . PHE A 1 107 ? -11.553 -3.913 14.224 1.00 96.38 107 PHE A N 1
ATOM 852 C CA . PHE A 1 107 ? -10.305 -3.361 14.745 1.00 96.38 107 PHE A CA 1
ATOM 853 C C . PHE A 1 107 ? -9.455 -4.392 15.485 1.00 96.38 107 PHE A C 1
ATOM 855 O O . PHE A 1 107 ? -8.234 -4.346 15.349 1.00 96.38 107 PHE A O 1
ATOM 862 N N . ASP A 1 108 ? -10.068 -5.351 16.182 1.00 96.88 108 ASP A N 1
ATOM 863 C CA . ASP A 1 108 ? -9.344 -6.483 16.770 1.00 96.88 108 ASP A CA 1
ATOM 864 C C . ASP A 1 108 ? -8.570 -7.256 15.696 1.00 96.88 108 ASP A C 1
ATOM 866 O O . ASP A 1 108 ? -7.353 -7.403 15.798 1.00 96.88 108 ASP A O 1
ATOM 870 N N . GLY A 1 109 ? -9.235 -7.642 14.602 1.00 95.12 109 GLY A N 1
ATOM 871 C CA . GLY A 1 109 ? -8.582 -8.362 13.505 1.00 95.12 109 GLY A CA 1
ATOM 872 C C . GLY A 1 109 ? -7.523 -7.536 12.761 1.00 95.12 109 GLY A C 1
ATOM 873 O O . GLY A 1 109 ? -6.585 -8.086 12.183 1.00 95.12 109 GLY A O 1
ATOM 874 N N . LEU A 1 110 ? -7.637 -6.205 12.751 1.00 95.06 110 LEU A N 1
ATOM 875 C CA . LEU A 1 110 ? -6.590 -5.333 12.211 1.00 95.06 110 LEU A CA 1
ATOM 876 C C . LEU A 1 110 ? -5.353 -5.292 13.109 1.00 95.06 110 LEU A C 1
ATOM 878 O O . LEU A 1 110 ? -4.233 -5.360 12.603 1.00 95.06 110 LEU A O 1
ATOM 882 N N . LEU A 1 111 ? -5.551 -5.193 14.422 1.00 95.75 111 LEU A N 1
ATOM 883 C CA . LEU A 1 111 ? -4.464 -5.156 15.397 1.00 95.75 111 LEU A CA 1
ATOM 884 C C . LEU A 1 111 ? -3.730 -6.498 15.479 1.00 95.75 111 LEU A C 1
ATOM 886 O O . LEU A 1 111 ? -2.503 -6.502 15.478 1.00 95.75 111 LEU A O 1
ATOM 890 N N . GLU A 1 112 ? -4.458 -7.615 15.450 1.00 95.19 112 GLU A N 1
ATOM 891 C CA . GLU A 1 112 ? -3.878 -8.962 15.440 1.00 95.19 112 GLU A CA 1
ATOM 892 C C . GLU A 1 112 ? -2.983 -9.179 14.209 1.00 95.19 112 GLU A C 1
ATOM 894 O O . GLU A 1 112 ? -1.820 -9.562 14.335 1.00 95.19 112 GLU A O 1
ATOM 899 N N . ARG A 1 113 ? -3.465 -8.821 13.008 1.00 91.88 113 ARG A N 1
ATOM 900 C CA . ARG A 1 113 ? -2.652 -8.901 11.780 1.00 91.88 113 ARG A CA 1
ATOM 901 C C . ARG A 1 113 ? -1.384 -8.050 11.857 1.00 91.88 113 ARG A C 1
ATOM 903 O O . ARG A 1 113 ? -0.335 -8.485 11.383 1.00 91.88 113 ARG A O 1
ATOM 910 N N . LEU A 1 114 ? -1.463 -6.859 12.455 1.00 91.81 114 LEU A N 1
ATOM 911 C CA . LEU A 1 114 ? -0.299 -5.991 12.660 1.00 91.81 114 LEU A CA 1
ATOM 912 C C . LEU A 1 114 ? 0.723 -6.581 13.640 1.00 91.81 114 LEU A C 1
ATOM 914 O O . LEU A 1 114 ? 1.897 -6.231 13.563 1.00 91.81 114 LEU A O 1
ATOM 918 N N . GLU A 1 115 ? 0.304 -7.420 14.586 1.00 89.38 115 GLU A N 1
ATOM 919 C CA . GLU A 1 115 ? 1.209 -8.121 15.507 1.00 89.38 115 GLU A CA 1
ATOM 920 C C . GLU A 1 115 ? 1.907 -9.289 14.818 1.00 89.38 115 GLU A C 1
ATOM 922 O O . GLU A 1 115 ? 3.125 -9.424 14.935 1.00 89.38 115 GLU A O 1
ATOM 927 N N . THR A 1 116 ? 1.171 -10.064 14.016 1.00 86.94 116 THR A N 1
ATOM 928 C CA . THR A 1 116 ? 1.753 -11.158 13.226 1.00 86.94 116 THR A CA 1
ATOM 929 C C . THR A 1 116 ? 2.781 -10.654 12.212 1.00 86.94 116 THR A C 1
ATOM 931 O O . THR A 1 116 ? 3.803 -11.295 12.018 1.00 86.94 116 THR A O 1
ATOM 934 N N . GLN A 1 117 ? 2.539 -9.508 11.569 1.00 77.19 117 GLN A N 1
ATOM 935 C CA . GLN A 1 117 ? 3.465 -8.933 10.581 1.00 77.19 117 GLN A CA 1
ATOM 936 C C . GLN A 1 117 ? 4.719 -8.287 11.193 1.00 77.19 117 GLN A C 1
ATOM 938 O O . GLN A 1 117 ? 5.670 -8.015 10.464 1.00 77.19 117 GLN A O 1
ATOM 943 N N . ALA A 1 118 ? 4.705 -7.985 12.494 1.00 67.56 118 ALA A N 1
ATOM 944 C CA . ALA A 1 118 ? 5.827 -7.369 13.201 1.00 67.56 118 ALA A CA 1
ATOM 945 C C . ALA A 1 118 ? 6.762 -8.389 13.882 1.00 67.56 118 ALA A C 1
ATOM 947 O O . ALA A 1 118 ? 7.798 -7.981 14.407 1.00 67.56 118 ALA A O 1
ATOM 948 N N . SER A 1 119 ? 6.376 -9.671 13.899 1.00 53.22 119 SER A N 1
ATOM 949 C CA . SER A 1 119 ? 7.136 -10.798 14.465 1.00 53.22 119 SER A CA 1
ATOM 950 C C . SER A 1 119 ? 7.975 -11.488 13.393 1.00 53.22 119 SER A 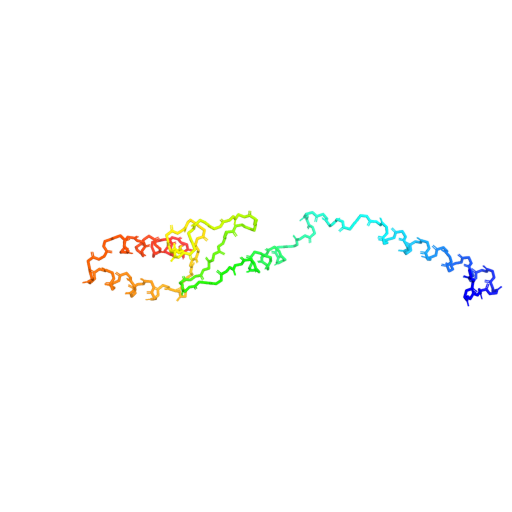C 1
ATOM 952 O O . SER A 1 119 ? 9.096 -11.924 13.732 1.00 53.22 119 SER A O 1
#

pLDDT: mean 88.08, std 8.94, range [53.22, 98.44]

Sequence (119 aa):
MVYARISNRTVANEYFKVSEQVEALYDAPKELPATAEGAEMRKLRAEMHRRMLGNGYCARPVGLDCHFESICESCTYFQTTLEFRPTLQRQRDDAANKGQIARLKIFDGLLERLETQAS

Secondary structure (DSSP, 8-state):
-------SHHHHHHHHHHHHHHHHHHHS-----GGGS-HHHHHHHHHHT-EEETTEEE-PPTTPPPS-SS-GGGSTTEE--GGGHHHHHHHHHHHHHTT-HHHHHHHHHHHHHHHHTT-

Radius of gyration: 28.04 Å; chains: 1; bounding box: 52×32×77 Å

Foldseek 3Di:
DDPDDDPDPVVRVVVVVVVVVVVVVVVDPPDDPPVVCDPVNVVVVQVVPWDDDPAATFSDDDPDDDPPPDCLLPDPRGDGAPVSLVVLVVQLVVCVVVVVVVSNVSSVVNNVVNVVVVD